Protein AF-A0A822H058-F1 (afdb_monomer_lite)

pLDDT: mean 85.53, std 13.37, range [45.69, 96.81]

Structure (mmCIF, N/CA/C/O backbone):
data_AF-A0A822H058-F1
#
_entry.id   AF-A0A822H058-F1
#
loop_
_atom_site.group_PDB
_atom_site.id
_atom_site.type_symbol
_atom_site.label_atom_id
_atom_site.label_alt_id
_atom_site.label_comp_id
_atom_site.label_asym_id
_atom_site.label_entity_id
_atom_site.label_seq_id
_atom_site.pdbx_PDB_ins_code
_atom_site.Cartn_x
_atom_site.Cartn_y
_atom_site.Cartn_z
_atom_site.occupancy
_atom_site.B_iso_or_equiv
_atom_site.auth_seq_id
_atom_site.auth_comp_id
_atom_site.auth_asym_id
_atom_site.auth_atom_id
_atom_site.pdbx_PDB_model_num
ATOM 1 N N . ASP A 1 1 ? 10.369 -4.887 12.761 1.00 57.12 1 ASP A N 1
ATOM 2 C CA . ASP A 1 1 ? 10.006 -5.961 11.825 1.00 57.12 1 ASP A CA 1
ATOM 3 C C . ASP A 1 1 ? 9.799 -5.326 10.459 1.00 57.12 1 ASP A C 1
ATOM 5 O O . ASP A 1 1 ? 9.081 -4.334 10.388 1.00 57.12 1 ASP A O 1
ATOM 9 N N . SER A 1 2 ? 10.496 -5.789 9.424 1.00 63.47 2 SER A N 1
ATOM 10 C CA . SER A 1 2 ? 10.420 -5.188 8.085 1.00 63.47 2 SER A CA 1
ATOM 11 C C . SER A 1 2 ? 9.823 -6.207 7.132 1.00 63.47 2 SER A C 1
ATOM 13 O O . SER A 1 2 ? 10.434 -7.239 6.864 1.00 63.47 2 SER A O 1
ATOM 15 N N . PHE A 1 3 ? 8.632 -5.903 6.621 1.00 71.69 3 PHE A N 1
ATOM 16 C CA . PHE A 1 3 ? 7.924 -6.722 5.646 1.00 71.69 3 PHE A CA 1
ATOM 17 C C . PHE A 1 3 ? 8.785 -6.964 4.399 1.00 71.69 3 PHE A C 1
ATOM 19 O O . PHE A 1 3 ? 9.240 -6.014 3.759 1.00 71.69 3 PHE A O 1
ATOM 26 N N . ARG A 1 4 ? 9.001 -8.236 4.050 1.00 77.38 4 ARG A N 1
ATOM 27 C CA . ARG A 1 4 ? 9.713 -8.649 2.835 1.00 77.38 4 ARG A CA 1
ATOM 28 C C . ARG A 1 4 ? 8.762 -9.450 1.944 1.00 77.38 4 ARG A C 1
ATOM 30 O O . ARG A 1 4 ? 8.300 -10.501 2.386 1.00 77.38 4 ARG A O 1
ATOM 37 N N . PRO A 1 5 ? 8.463 -8.991 0.717 1.00 82.88 5 PRO A N 1
ATOM 38 C CA . PRO A 1 5 ? 7.655 -9.761 -0.222 1.00 82.88 5 PRO A CA 1
ATOM 39 C C . PRO A 1 5 ? 8.292 -11.126 -0.534 1.00 82.88 5 PRO A C 1
ATOM 41 O O . PRO A 1 5 ? 9.456 -11.179 -0.926 1.00 82.88 5 PRO A O 1
ATOM 44 N N . ASP A 1 6 ? 7.542 -12.226 -0.398 1.00 85.12 6 ASP A N 1
ATOM 45 C CA . ASP A 1 6 ? 7.957 -13.547 -0.900 1.00 85.12 6 ASP A CA 1
ATOM 46 C C . ASP A 1 6 ? 7.349 -13.767 -2.288 1.00 85.12 6 ASP A C 1
ATOM 48 O O . ASP A 1 6 ? 6.143 -13.968 -2.419 1.00 85.12 6 ASP A O 1
ATOM 52 N N . ILE A 1 7 ? 8.186 -13.780 -3.326 1.00 82.00 7 ILE A N 1
ATOM 53 C CA . ILE A 1 7 ? 7.767 -13.979 -4.725 1.00 82.00 7 ILE A CA 1
ATOM 54 C C . ILE A 1 7 ? 7.049 -15.317 -4.975 1.00 82.00 7 ILE A C 1
ATOM 56 O O . ILE A 1 7 ? 6.362 -15.474 -5.985 1.00 82.00 7 ILE A O 1
ATOM 60 N N . ARG A 1 8 ? 7.182 -16.294 -4.070 1.00 88.25 8 ARG A N 1
ATOM 61 C CA . ARG A 1 8 ? 6.480 -17.584 -4.158 1.00 88.25 8 ARG A CA 1
ATOM 62 C C . ARG A 1 8 ? 5.055 -17.503 -3.608 1.00 88.25 8 ARG A C 1
ATOM 64 O O . ARG A 1 8 ? 4.223 -18.339 -3.972 1.00 88.25 8 ARG A O 1
ATOM 71 N N . SER A 1 9 ? 4.757 -16.499 -2.780 1.00 90.75 9 SER A N 1
ATOM 72 C CA . SER A 1 9 ? 3.421 -16.267 -2.233 1.00 90.75 9 SER A CA 1
ATOM 73 C C . SER A 1 9 ? 2.447 -15.828 -3.324 1.00 90.75 9 SER A C 1
ATOM 75 O O . SER A 1 9 ? 2.766 -15.016 -4.192 1.00 90.75 9 SER A O 1
ATOM 77 N N . ASN A 1 10 ? 1.209 -16.316 -3.240 1.00 90.69 10 ASN A N 1
ATOM 78 C CA . ASN A 1 10 ? 0.124 -15.885 -4.123 1.00 90.69 10 ASN A CA 1
ATOM 79 C C . ASN A 1 10 ? -0.235 -14.399 -3.945 1.00 90.69 10 ASN A C 1
ATOM 81 O O . ASN A 1 10 ? -0.875 -13.823 -4.818 1.00 90.69 10 ASN A O 1
ATOM 85 N N . SER A 1 11 ? 0.215 -13.757 -2.865 1.00 93.56 11 SER A N 1
ATOM 86 C CA . SER A 1 11 ? 0.029 -12.322 -2.637 1.00 93.56 11 SER A CA 1
ATOM 87 C C . SER A 1 11 ? 0.779 -11.428 -3.631 1.00 93.56 11 SER A C 1
ATOM 89 O O . SER A 1 11 ? 0.337 -10.308 -3.879 1.00 93.56 11 SER A O 1
ATOM 91 N N . PHE A 1 12 ? 1.884 -11.902 -4.222 1.00 91.31 12 PHE A N 1
ATOM 92 C CA . PHE A 1 12 ? 2.757 -11.085 -5.087 1.00 91.31 12 PHE A CA 1
ATOM 93 C C . PHE A 1 12 ? 2.887 -11.613 -6.519 1.00 91.31 12 PHE A C 1
ATOM 95 O O . PHE A 1 12 ? 3.733 -11.150 -7.281 1.00 91.31 12 PHE A O 1
ATOM 102 N N . LYS A 1 13 ? 2.055 -12.585 -6.902 1.00 88.56 13 LYS A N 1
ATOM 103 C CA . LYS A 1 13 ? 1.961 -13.050 -8.291 1.00 88.56 13 LYS A CA 1
ATOM 104 C C . LYS A 1 13 ? 1.080 -12.108 -9.110 1.00 88.56 13 LYS A C 1
ATOM 106 O O . LYS A 1 13 ? 0.389 -11.247 -8.564 1.00 88.56 13 LYS A O 1
ATOM 111 N N . ARG A 1 14 ? 1.082 -12.292 -10.433 1.00 86.56 14 ARG A N 1
ATOM 112 C CA . ARG A 1 14 ? 0.149 -11.599 -11.330 1.00 86.56 14 ARG A CA 1
ATOM 113 C C . ARG A 1 14 ? -1.297 -11.854 -10.864 1.00 86.56 14 ARG A C 1
ATOM 115 O O . ARG A 1 14 ? -1.651 -13.026 -10.720 1.00 86.56 14 ARG A O 1
ATOM 122 N N . PRO A 1 15 ? -2.119 -10.808 -10.664 1.00 89.31 15 PRO A N 1
ATOM 123 C CA . PRO A 1 15 ? -3.506 -10.988 -10.256 1.00 89.31 15 PRO A CA 1
ATOM 124 C C . PRO A 1 15 ? -4.309 -11.836 -11.241 1.00 89.31 15 PRO A C 1
ATOM 126 O O . PRO A 1 15 ? -4.226 -11.640 -12.453 1.00 89.31 15 PRO A O 1
ATOM 129 N N . GLN A 1 16 ? -5.089 -12.774 -10.700 1.00 90.06 16 GLN A N 1
ATOM 130 C CA . GLN A 1 16 ? -6.053 -13.599 -11.446 1.00 90.06 16 GLN A CA 1
ATOM 131 C C . GLN A 1 16 ? -7.510 -13.160 -11.200 1.00 90.06 16 GLN A C 1
ATOM 133 O O . GLN A 1 16 ? -8.435 -13.696 -11.801 1.00 90.06 16 GLN A O 1
ATOM 138 N N . SER A 1 17 ? -7.702 -12.178 -10.319 1.00 91.12 17 SER A N 1
ATOM 139 C CA . SER A 1 17 ? -8.975 -11.583 -9.905 1.00 91.12 17 SER A CA 1
ATOM 140 C C . SER A 1 17 ? -8.765 -10.098 -9.594 1.00 91.12 17 SER A C 1
ATOM 142 O O . SER A 1 17 ? -7.657 -9.583 -9.745 1.00 91.12 17 SER A O 1
ATOM 144 N N . ASN A 1 18 ? -9.805 -9.410 -9.111 1.00 93.75 18 ASN A N 1
ATOM 145 C CA . ASN A 1 18 ? -9.737 -7.986 -8.755 1.00 93.75 18 ASN A CA 1
ATOM 146 C C . ASN A 1 18 ? -8.620 -7.652 -7.749 1.00 93.75 18 ASN A C 1
ATOM 148 O O . ASN A 1 18 ? -8.074 -6.555 -7.782 1.00 93.75 18 ASN A O 1
ATOM 152 N N . MET A 1 19 ? -8.296 -8.576 -6.839 1.00 94.50 19 MET A N 1
ATOM 153 C CA . MET A 1 19 ? -7.286 -8.387 -5.796 1.00 94.50 19 MET A CA 1
ATOM 154 C C . MET A 1 19 ? -6.520 -9.689 -5.555 1.00 94.50 19 MET A C 1
ATOM 156 O O . MET A 1 19 ? -7.093 -10.774 -5.674 1.00 94.50 19 MET A O 1
ATOM 160 N N . ASN A 1 20 ? -5.242 -9.573 -5.189 1.00 93.81 20 ASN A N 1
ATOM 161 C CA . ASN A 1 20 ? -4.468 -10.684 -4.639 1.00 93.81 20 ASN A CA 1
ATOM 162 C C . ASN A 1 20 ? -4.842 -10.930 -3.171 1.00 93.81 20 ASN A C 1
ATOM 164 O O . ASN A 1 20 ? -5.429 -10.074 -2.508 1.00 93.81 20 ASN A O 1
ATOM 168 N N . ILE A 1 21 ? -4.439 -12.085 -2.639 1.00 93.81 21 ILE A N 1
ATOM 169 C CA . ILE A 1 21 ? -4.557 -12.378 -1.206 1.00 93.81 21 ILE A CA 1
ATOM 170 C C . ILE A 1 21 ? -3.705 -11.377 -0.417 1.00 93.81 21 ILE A C 1
ATOM 172 O O . ILE A 1 21 ? -2.525 -11.189 -0.726 1.00 93.81 21 ILE A O 1
ATOM 176 N N . ALA A 1 22 ? -4.287 -10.763 0.615 1.00 92.31 22 ALA A N 1
ATOM 177 C CA . ALA A 1 22 ? -3.601 -9.786 1.451 1.00 92.31 22 ALA A CA 1
ATOM 178 C C . ALA A 1 22 ? -2.356 -10.384 2.129 1.00 92.31 22 ALA A C 1
ATOM 180 O O . ALA A 1 22 ? -2.360 -11.524 2.592 1.00 92.31 22 ALA A O 1
ATOM 181 N N . SER A 1 23 ? -1.293 -9.588 2.207 1.00 91.62 23 SER A N 1
ATOM 182 C CA . SER A 1 23 ? -0.074 -9.907 2.948 1.00 91.62 23 SER A CA 1
ATOM 183 C C . SER A 1 23 ? 0.291 -8.717 3.827 1.00 91.62 23 SER A C 1
ATOM 185 O O . SER A 1 23 ? 0.137 -7.570 3.409 1.00 91.62 23 SER A O 1
ATOM 187 N N . GLY A 1 24 ? 0.738 -8.978 5.054 1.00 90.75 24 GLY A N 1
ATOM 188 C CA . GLY A 1 24 ? 1.021 -7.935 6.034 1.00 90.75 24 GLY A CA 1
ATOM 189 C C . GLY A 1 24 ? 1.598 -8.499 7.327 1.00 90.75 24 GLY A C 1
ATOM 190 O O . GLY A 1 24 ? 2.169 -9.587 7.337 1.00 90.75 24 GLY A O 1
ATOM 191 N N . ILE A 1 25 ? 1.436 -7.752 8.418 1.00 90.44 25 ILE A N 1
ATOM 192 C CA . ILE A 1 25 ? 1.936 -8.108 9.750 1.00 90.44 25 ILE A CA 1
ATOM 193 C C . ILE A 1 25 ? 0.718 -8.383 10.646 1.00 90.44 25 ILE A C 1
ATOM 195 O O . ILE A 1 25 ? 0.083 -7.429 11.093 1.00 90.44 25 ILE A O 1
ATOM 199 N N . PRO A 1 26 ? 0.360 -9.654 10.931 1.00 90.31 26 PRO A N 1
ATOM 200 C CA . PRO A 1 26 ? -0.856 -9.981 11.688 1.00 90.31 26 PRO A CA 1
ATOM 201 C C . PRO A 1 26 ? -0.918 -9.347 13.084 1.00 90.31 26 PRO A C 1
ATOM 203 O O . PRO A 1 26 ? -1.996 -9.066 13.594 1.00 90.31 26 PRO A O 1
ATOM 206 N N . LYS A 1 27 ? 0.244 -9.106 13.700 1.00 91.06 27 LYS A N 1
ATOM 207 C CA . LYS A 1 27 ? 0.391 -8.425 14.994 1.00 91.06 27 LYS A CA 1
ATOM 208 C C . LYS A 1 27 ? 1.076 -7.069 14.812 1.00 91.06 27 LYS A C 1
ATOM 210 O O . LYS A 1 27 ? 2.107 -6.809 15.419 1.00 91.06 27 LYS A O 1
ATOM 215 N N . PHE A 1 28 ? 0.532 -6.241 13.920 1.00 91.44 28 PHE A N 1
ATOM 216 C CA . PHE A 1 28 ? 1.110 -4.944 13.560 1.00 91.44 28 PHE A CA 1
ATOM 217 C C . PHE A 1 28 ? 1.255 -3.996 14.759 1.00 91.44 28 PHE A C 1
ATOM 219 O O . PHE A 1 28 ? 2.291 -3.350 14.899 1.00 91.44 28 PHE A O 1
ATOM 226 N N . PHE A 1 29 ? 0.238 -3.924 15.624 1.00 92.75 29 PHE A N 1
ATOM 227 C CA . PHE A 1 29 ? 0.230 -3.014 16.766 1.00 92.75 29 PHE A CA 1
ATOM 228 C C . PHE A 1 29 ? -0.563 -3.592 17.955 1.00 92.75 29 PHE A C 1
ATOM 230 O O . PHE A 1 29 ? -1.588 -4.242 17.728 1.00 92.75 29 PHE A O 1
ATOM 237 N N . PRO A 1 30 ? -0.126 -3.393 19.215 1.00 94.81 30 PRO A N 1
ATOM 238 C CA . PRO A 1 30 ? -0.851 -3.888 20.384 1.00 94.81 30 PRO A CA 1
ATOM 239 C C . PRO A 1 30 ? -2.211 -3.202 20.560 1.00 94.81 30 PRO A C 1
ATOM 241 O O . PRO A 1 30 ? -2.291 -1.981 20.675 1.00 94.81 30 PRO A O 1
ATOM 244 N N . LEU A 1 31 ? -3.278 -3.996 20.675 1.00 94.56 31 LEU A N 1
ATOM 245 C CA . LEU A 1 31 ? -4.635 -3.470 20.853 1.00 94.56 31 LEU A CA 1
ATOM 246 C C . LEU A 1 31 ? -4.783 -2.638 22.139 1.00 94.56 31 LEU A C 1
ATOM 248 O O . LEU A 1 31 ? -5.429 -1.596 22.120 1.00 94.56 31 LEU A O 1
ATOM 252 N N . ALA A 1 32 ? -4.118 -3.044 23.226 1.00 96.00 32 ALA A N 1
ATOM 253 C CA . ALA A 1 32 ? -4.160 -2.333 24.505 1.00 96.00 32 ALA A CA 1
ATOM 254 C C . ALA A 1 32 ? -3.682 -0.870 24.402 1.00 96.00 32 ALA A C 1
ATOM 256 O O . ALA A 1 32 ? -4.195 -0.013 25.111 1.00 96.00 32 ALA A O 1
ATOM 257 N N . MET A 1 33 ? -2.746 -0.564 23.494 1.00 95.31 33 MET A N 1
ATOM 258 C CA . MET A 1 33 ? -2.273 0.809 23.275 1.00 95.31 33 MET A CA 1
ATOM 259 C C . MET A 1 33 ? -3.288 1.669 22.510 1.00 95.31 33 MET A C 1
ATOM 261 O O . MET A 1 33 ? -3.350 2.873 22.730 1.00 95.31 33 MET A O 1
ATOM 265 N N . ILE A 1 34 ? -4.085 1.062 21.623 1.00 94.75 34 ILE A N 1
ATOM 266 C CA . ILE A 1 34 ? -5.175 1.740 20.898 1.00 94.75 34 ILE A CA 1
ATOM 267 C C . ILE A 1 34 ? -6.367 1.990 21.827 1.00 94.75 34 ILE A C 1
ATOM 269 O O . ILE A 1 34 ? -7.037 3.009 21.713 1.00 94.75 34 ILE A O 1
ATOM 273 N N . GLN A 1 35 ? -6.639 1.059 22.741 1.00 93.75 35 GLN A N 1
ATOM 274 C CA . GLN A 1 35 ? -7.756 1.145 23.686 1.00 93.75 35 GLN A CA 1
ATOM 275 C C . GLN A 1 35 ? -7.476 2.071 24.875 1.00 93.75 35 GLN A C 1
ATOM 277 O O . GLN A 1 35 ? -8.404 2.439 25.590 1.00 93.75 35 GLN A O 1
ATOM 282 N N . GLN A 1 36 ? -6.213 2.437 25.104 1.00 95.69 36 GLN A N 1
ATOM 283 C CA . GLN A 1 36 ? -5.844 3.361 26.166 1.00 95.69 36 GLN A CA 1
ATOM 284 C C . GLN A 1 36 ? -6.464 4.741 25.909 1.00 95.69 36 GLN A C 1
ATOM 286 O O . GLN A 1 36 ? -6.293 5.329 24.838 1.00 95.69 36 GLN A O 1
ATOM 291 N N . GLU A 1 37 ? -7.154 5.277 26.913 1.00 94.00 37 GLU A N 1
ATOM 292 C CA . GLU A 1 37 ? -7.723 6.621 26.860 1.00 94.00 37 GLU A CA 1
ATOM 293 C C . GLU A 1 37 ? -6.614 7.675 26.697 1.00 94.00 37 GLU A C 1
ATOM 295 O O . GLU A 1 37 ? -5.555 7.591 27.324 1.00 94.00 37 GLU A O 1
ATOM 300 N N . GLY A 1 38 ? -6.831 8.649 25.809 1.00 93.56 38 GLY A N 1
ATOM 301 C CA . GLY A 1 38 ? -5.847 9.694 25.513 1.00 93.56 38 GLY A CA 1
ATOM 302 C C . GLY A 1 38 ? -4.617 9.228 24.721 1.00 93.56 38 GLY A C 1
ATOM 303 O O . GLY A 1 38 ? -3.621 9.953 24.678 1.00 93.56 38 GLY A O 1
ATOM 304 N N . ASN A 1 39 ? -4.645 8.041 24.098 1.00 95.88 39 ASN A N 1
ATOM 305 C CA . ASN A 1 39 ? -3.551 7.605 23.230 1.00 95.88 39 ASN A CA 1
ATOM 306 C C . ASN A 1 39 ? -3.379 8.549 22.016 1.00 95.88 39 ASN A C 1
ATOM 308 O O . ASN A 1 39 ? -4.351 9.121 21.527 1.00 95.88 39 ASN A O 1
ATOM 312 N N . PRO A 1 40 ? -2.156 8.703 21.481 1.00 95.75 40 PRO A N 1
ATOM 313 C CA . PRO A 1 40 ? -1.894 9.636 20.384 1.00 95.75 40 PRO A CA 1
ATOM 314 C C . PRO A 1 40 ? -2.271 9.092 18.994 1.00 95.75 40 PRO A C 1
ATOM 316 O O . PRO A 1 40 ? -2.087 9.799 18.004 1.00 95.75 40 PRO A O 1
ATOM 319 N N . TYR A 1 41 ? -2.724 7.838 18.886 1.00 96.25 41 TYR A N 1
ATOM 320 C CA . TYR A 1 41 ? -2.944 7.151 17.607 1.00 96.25 41 TYR A CA 1
ATOM 321 C C . TYR A 1 41 ? -4.392 7.231 17.118 1.00 96.25 41 TYR A C 1
ATOM 323 O O . TYR A 1 41 ? -4.619 7.174 15.907 1.00 96.25 41 TYR A O 1
ATOM 331 N N . VAL A 1 42 ? -5.350 7.361 18.040 1.00 96.19 42 VAL A N 1
ATOM 332 C CA . VAL A 1 42 ? -6.775 7.541 17.751 1.00 96.19 42 VAL A CA 1
ATOM 333 C C . VAL A 1 42 ? -7.231 8.878 18.313 1.00 96.19 42 VAL A C 1
ATOM 335 O O . VAL A 1 42 ? -7.114 9.136 19.509 1.00 96.19 42 VAL A O 1
ATOM 338 N N . ARG A 1 43 ? -7.780 9.724 17.447 1.00 95.44 43 ARG A N 1
ATOM 339 C CA . ARG A 1 43 ? -8.357 11.016 17.816 1.00 9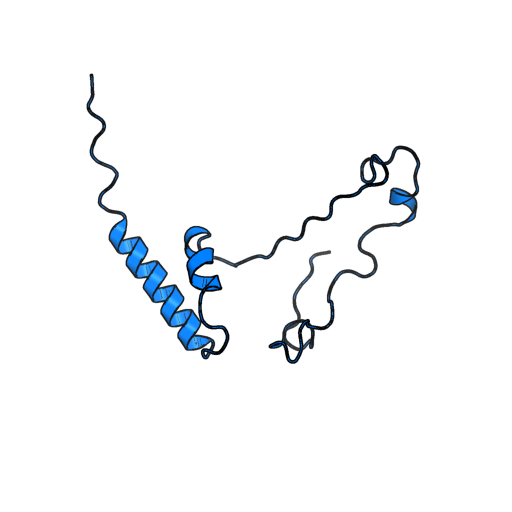5.44 43 ARG A CA 1
ATOM 340 C C . ARG A 1 43 ? -9.674 11.181 17.080 1.00 95.44 43 ARG A C 1
ATOM 342 O O . ARG A 1 43 ? -9.731 10.873 15.895 1.00 95.44 43 ARG A O 1
ATOM 349 N N . ASP A 1 44 ? -10.705 11.654 17.777 1.00 94.75 44 ASP A N 1
ATOM 350 C CA . ASP A 1 44 ? -12.037 11.875 17.197 1.00 94.75 44 ASP A CA 1
ATOM 351 C C . ASP A 1 44 ? -12.553 10.619 16.454 1.00 94.75 44 ASP A C 1
ATOM 353 O O . ASP A 1 44 ? -12.978 10.679 15.303 1.00 94.75 44 ASP A O 1
ATOM 357 N N . ASP A 1 45 ? -12.416 9.453 17.103 1.00 93.06 45 ASP A N 1
ATOM 358 C CA . ASP A 1 45 ? -12.764 8.123 16.564 1.00 93.06 45 ASP A CA 1
ATOM 359 C C . ASP A 1 45 ? -12.092 7.780 15.214 1.00 93.06 45 ASP A C 1
ATOM 361 O O . ASP A 1 45 ? -12.600 7.008 14.405 1.00 93.06 45 ASP A O 1
ATOM 365 N N . THR A 1 46 ? -10.925 8.374 14.940 1.00 95.38 46 THR A N 1
ATOM 366 C CA . THR A 1 46 ? -10.222 8.246 13.657 1.00 95.38 46 THR A CA 1
ATOM 367 C C . THR A 1 46 ? -8.738 7.938 13.855 1.00 95.38 46 THR A C 1
ATOM 369 O O . THR A 1 46 ? -8.074 8.495 14.730 1.00 95.38 46 THR A O 1
ATOM 372 N N . MET A 1 47 ? -8.192 7.075 12.993 1.00 96.06 47 MET A N 1
ATOM 373 C CA . MET A 1 47 ? -6.757 6.791 12.904 1.00 96.06 47 MET A CA 1
ATOM 374 C C . MET A 1 47 ? -6.255 6.895 11.462 1.00 96.06 47 MET A C 1
ATOM 376 O O . MET A 1 47 ? -7.008 6.699 10.508 1.00 96.06 47 MET A O 1
ATOM 380 N N . PHE A 1 48 ? -4.955 7.137 11.300 1.00 96.81 48 PHE A N 1
ATOM 381 C CA . PHE A 1 48 ? -4.305 7.225 9.994 1.00 96.81 48 PHE A CA 1
ATOM 382 C C . PHE A 1 48 ? -3.327 6.068 9.802 1.00 96.81 48 PHE A C 1
ATOM 384 O O . PHE A 1 48 ? -2.441 5.843 10.625 1.00 96.81 48 PHE A O 1
ATOM 391 N N . ILE A 1 49 ? -3.452 5.363 8.679 1.00 95.19 49 ILE A N 1
ATOM 392 C CA . ILE A 1 49 ? -2.518 4.310 8.272 1.00 95.19 49 ILE A CA 1
ATOM 393 C C . ILE A 1 49 ? -1.817 4.768 6.996 1.00 95.19 49 ILE A C 1
ATOM 395 O O . ILE A 1 49 ? -2.462 5.101 6.004 1.00 95.19 49 ILE A O 1
ATOM 399 N N . LYS A 1 50 ? -0.482 4.776 7.014 1.00 94.19 50 LYS A N 1
ATOM 400 C CA . LYS A 1 50 ? 0.345 5.122 5.854 1.00 94.19 50 LYS A CA 1
ATOM 401 C C . LYS A 1 50 ? 1.084 3.889 5.353 1.00 94.19 50 LYS A C 1
ATOM 403 O O . LYS A 1 50 ? 1.878 3.302 6.082 1.00 94.19 50 LYS A O 1
ATOM 408 N N . VAL A 1 51 ? 0.873 3.547 4.085 1.00 90.94 51 VAL A N 1
ATOM 409 C CA . VAL A 1 51 ? 1.616 2.493 3.383 1.00 90.94 51 VAL A CA 1
ATOM 410 C C . VAL A 1 51 ? 2.620 3.142 2.436 1.00 90.94 51 VAL A C 1
ATOM 412 O O . VAL A 1 51 ? 2.302 4.112 1.752 1.00 90.94 51 VAL A O 1
ATOM 415 N N . MET A 1 52 ? 3.846 2.620 2.403 1.00 87.00 52 MET A N 1
ATOM 416 C CA . MET A 1 52 ? 4.900 3.086 1.502 1.00 87.00 52 MET A CA 1
ATOM 417 C C . MET A 1 52 ? 5.394 1.916 0.657 1.00 87.00 52 MET A C 1
ATOM 419 O O . MET A 1 52 ? 5.815 0.897 1.199 1.00 87.00 52 MET A O 1
ATOM 423 N N . VAL A 1 53 ? 5.352 2.073 -0.666 1.00 85.69 53 VAL A N 1
ATOM 424 C CA . VAL A 1 53 ? 5.906 1.104 -1.617 1.00 85.69 53 VAL A CA 1
ATOM 425 C C . VAL A 1 53 ? 7.268 1.612 -2.072 1.00 85.69 53 VAL A C 1
ATOM 427 O O . VAL A 1 53 ? 7.387 2.733 -2.567 1.00 85.69 53 VAL A O 1
ATOM 430 N N . GLY A 1 54 ? 8.304 0.802 -1.865 1.00 84.06 54 GLY A N 1
ATOM 431 C CA . GLY A 1 54 ? 9.639 1.086 -2.376 1.00 84.06 54 GLY A CA 1
ATOM 432 C C . GLY A 1 54 ? 9.719 0.759 -3.863 1.00 84.06 54 GLY A C 1
ATOM 433 O O . GLY A 1 54 ? 9.370 -0.345 -4.266 1.00 84.06 54 GLY A O 1
ATOM 434 N N . PHE A 1 55 ? 10.220 1.697 -4.663 1.00 81.06 55 PHE A N 1
ATOM 435 C CA . PHE A 1 55 ? 10.456 1.507 -6.100 1.00 81.06 55 PHE A CA 1
ATOM 436 C C . PHE A 1 55 ? 11.937 1.225 -6.419 1.00 81.06 55 PHE A C 1
ATOM 438 O O . PHE A 1 55 ? 12.387 1.439 -7.541 1.00 81.06 55 PHE A O 1
ATOM 445 N N . GLY A 1 56 ? 12.700 0.751 -5.425 1.00 80.75 56 GLY A N 1
ATOM 446 C CA . GLY A 1 56 ? 14.148 0.552 -5.534 1.00 80.75 56 GLY A CA 1
ATOM 447 C C . GLY A 1 56 ? 14.871 1.848 -5.907 1.00 80.75 56 GLY A C 1
ATOM 448 O O . GLY A 1 56 ? 14.510 2.919 -5.416 1.00 80.75 56 GLY A O 1
ATOM 449 N N . ASP A 1 57 ? 15.838 1.739 -6.817 1.00 79.50 57 ASP A N 1
ATOM 450 C CA . ASP A 1 57 ? 16.631 2.864 -7.331 1.00 79.50 57 ASP A CA 1
ATOM 451 C C . ASP A 1 57 ? 15.951 3.610 -8.495 1.00 79.50 57 ASP A C 1
ATOM 453 O O . ASP A 1 57 ? 16.565 4.463 -9.136 1.00 79.50 57 ASP A O 1
ATOM 457 N N . MET A 1 58 ? 14.679 3.313 -8.794 1.00 82.31 58 MET A N 1
ATOM 458 C CA . MET A 1 58 ? 13.958 4.004 -9.860 1.00 82.31 58 MET A CA 1
ATOM 459 C C . MET A 1 58 ? 13.734 5.481 -9.486 1.00 82.31 58 MET A C 1
ATOM 461 O O . MET A 1 58 ? 13.092 5.770 -8.468 1.00 82.31 58 MET A O 1
ATOM 465 N N . PRO A 1 59 ? 14.182 6.444 -10.316 1.00 85.12 59 PRO A N 1
ATOM 466 C CA . PRO A 1 59 ? 13.916 7.857 -10.088 1.00 85.12 59 PRO A CA 1
ATOM 467 C C . PRO A 1 59 ? 12.413 8.135 -9.984 1.00 85.12 59 PRO A C 1
ATOM 469 O O . PRO A 1 59 ? 11.635 7.742 -10.853 1.00 85.12 59 PRO A O 1
ATOM 472 N N . LYS A 1 60 ? 11.991 8.887 -8.958 1.00 86.25 60 LYS A N 1
ATOM 473 C CA . LYS A 1 60 ? 10.568 9.228 -8.741 1.00 86.25 60 LYS A CA 1
ATOM 474 C C . LYS A 1 60 ? 9.916 9.899 -9.953 1.00 86.25 60 LYS A C 1
ATOM 476 O O . LYS A 1 60 ? 8.725 9.735 -10.189 1.00 86.25 60 LYS A O 1
ATOM 481 N N . THR A 1 61 ? 10.707 10.631 -10.732 1.00 88.75 61 THR A N 1
ATOM 482 C CA . THR A 1 61 ? 10.283 11.309 -11.963 1.00 88.75 61 THR A CA 1
ATOM 483 C C . THR A 1 61 ? 9.852 10.344 -13.070 1.00 88.75 61 THR A C 1
ATOM 485 O O . THR A 1 61 ? 9.127 10.755 -13.977 1.00 88.75 61 THR A O 1
ATOM 488 N N . LEU A 1 62 ? 10.268 9.076 -13.000 1.00 89.94 62 LEU A N 1
ATOM 489 C CA . LEU A 1 62 ? 9.903 8.025 -13.947 1.00 89.94 62 LEU A CA 1
ATOM 490 C C . LEU A 1 62 ? 8.697 7.202 -13.520 1.00 89.94 62 LEU A C 1
ATOM 492 O O . LEU A 1 62 ? 8.115 6.530 -14.367 1.00 89.94 62 LEU A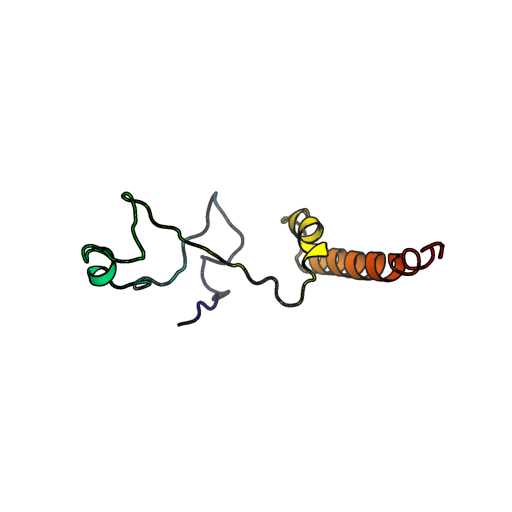 O 1
ATOM 496 N N . LEU A 1 63 ? 8.273 7.283 -12.257 1.00 8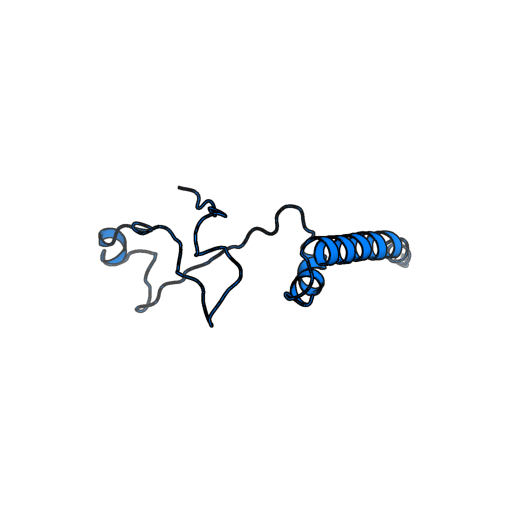9.12 63 LEU A N 1
ATOM 497 C CA . LEU A 1 63 ? 7.124 6.521 -11.766 1.00 89.12 63 LEU A CA 1
ATOM 498 C C . LEU A 1 63 ? 5.859 6.727 -12.610 1.00 89.12 63 LEU A C 1
ATOM 500 O O . LEU A 1 63 ? 5.236 5.724 -12.945 1.00 89.12 63 LEU A O 1
ATOM 504 N N . PRO A 1 64 ? 5.492 7.953 -13.043 1.00 91.75 64 PRO A N 1
ATOM 505 C CA . PRO A 1 64 ? 4.314 8.130 -13.892 1.00 91.75 64 PRO A CA 1
ATOM 506 C C . PRO A 1 64 ? 4.403 7.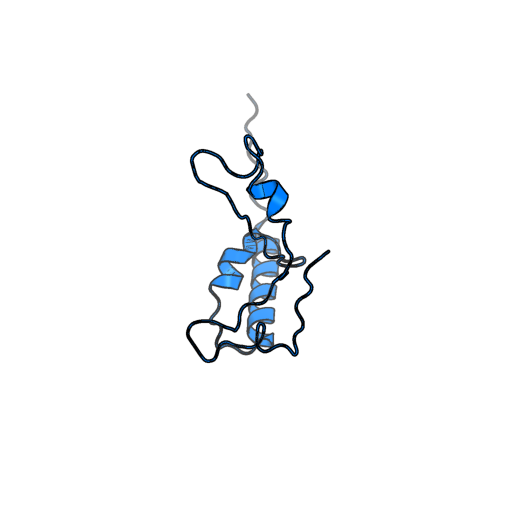377 -15.225 1.00 91.75 64 PRO A C 1
ATOM 508 O O . PRO A 1 64 ? 3.390 6.899 -15.721 1.00 91.75 64 PRO A O 1
ATOM 511 N N . TYR A 1 65 ? 5.608 7.259 -15.794 1.00 92.44 65 TYR A N 1
ATOM 512 C CA . TYR A 1 65 ? 5.837 6.502 -17.024 1.00 92.44 65 TYR A CA 1
ATOM 513 C C . TYR A 1 65 ? 5.820 4.995 -16.757 1.00 92.44 65 TYR A C 1
ATOM 515 O O . TYR A 1 65 ? 5.108 4.257 -17.425 1.00 92.44 65 TYR A O 1
ATOM 523 N N . ALA A 1 66 ? 6.553 4.531 -15.743 1.00 89.88 66 ALA A N 1
ATOM 524 C CA . ALA A 1 66 ? 6.610 3.112 -15.403 1.00 89.88 66 ALA A CA 1
ATOM 525 C C . ALA A 1 66 ? 5.223 2.543 -15.052 1.00 89.88 66 ALA A C 1
ATOM 527 O O . ALA A 1 66 ? 4.899 1.426 -15.445 1.00 89.88 66 ALA A O 1
ATOM 528 N N . LEU A 1 67 ? 4.389 3.323 -14.356 1.00 89.00 67 LEU A N 1
ATOM 529 C CA . LEU A 1 67 ? 3.032 2.932 -13.968 1.00 89.00 67 LEU A CA 1
ATOM 530 C C . LEU A 1 67 ? 2.006 3.025 -15.110 1.00 89.00 67 LEU A C 1
ATOM 532 O O . LEU A 1 67 ? 0.923 2.460 -14.975 1.00 89.00 67 LEU A O 1
ATOM 536 N N . SER A 1 68 ? 2.314 3.717 -16.213 1.00 92.44 68 SER A N 1
ATOM 537 C CA . SER A 1 68 ? 1.429 3.800 -17.385 1.00 92.44 68 SER A CA 1
ATOM 538 C C . SER A 1 68 ? 1.703 2.720 -18.434 1.00 92.44 68 SER A C 1
ATOM 540 O O . SER A 1 68 ? 0.930 2.577 -19.385 1.00 92.44 68 SER A O 1
ATOM 542 N N . LEU A 1 69 ? 2.774 1.935 -18.268 1.00 92.31 69 LEU A N 1
ATOM 543 C CA . LEU A 1 69 ? 3.069 0.809 -19.146 1.00 92.31 69 LEU A CA 1
ATOM 544 C C . LEU A 1 69 ? 1.970 -0.252 -19.071 1.00 92.31 69 LEU A C 1
ATOM 546 O O . LEU A 1 69 ? 1.414 -0.537 -18.012 1.00 92.31 69 LEU A O 1
ATOM 550 N N . ASN A 1 70 ? 1.690 -0.885 -20.211 1.00 90.31 70 ASN A N 1
ATOM 551 C CA . ASN A 1 70 ? 0.739 -1.985 -20.262 1.00 90.31 70 ASN A CA 1
ATOM 552 C C . ASN A 1 70 ? 1.264 -3.163 -19.410 1.00 90.31 70 ASN A C 1
ATOM 554 O O . ASN A 1 70 ? 2.274 -3.772 -19.783 1.00 90.31 70 ASN A O 1
ATOM 558 N N . PRO A 1 71 ? 0.565 -3.552 -18.325 1.00 84.88 71 PRO A N 1
ATOM 559 C CA . PRO A 1 71 ? 1.014 -4.627 -17.439 1.00 84.88 71 PRO A CA 1
ATOM 560 C C . PRO A 1 71 ? 0.997 -6.006 -18.118 1.00 84.88 71 PRO A C 1
ATOM 562 O O . PRO A 1 71 ? 1.562 -6.965 -17.592 1.00 84.88 71 PRO A O 1
ATOM 565 N N . GLY A 1 72 ? 0.345 -6.129 -19.279 1.00 86.88 72 GLY A N 1
ATOM 566 C CA . GLY A 1 72 ? 0.342 -7.330 -20.107 1.00 86.88 72 GLY A CA 1
ATOM 567 C C . GLY A 1 72 ? 1.636 -7.570 -20.887 1.00 86.88 72 GLY A C 1
ATOM 568 O O . GLY A 1 72 ? 1.832 -8.689 -21.359 1.00 86.88 72 GLY A O 1
ATOM 569 N N . LEU A 1 73 ? 2.519 -6.572 -21.012 1.00 91.19 73 LEU A N 1
ATOM 570 C CA . LEU A 1 73 ? 3.807 -6.737 -21.686 1.00 91.19 73 LEU A CA 1
ATOM 571 C C . LEU A 1 73 ? 4.733 -7.667 -20.887 1.00 91.19 73 LEU A C 1
ATOM 573 O O . LEU A 1 73 ? 4.732 -7.608 -19.654 1.00 91.19 73 LEU A O 1
ATOM 577 N N . PRO A 1 74 ? 5.576 -8.483 -21.550 1.00 92.94 74 PRO A N 1
ATOM 578 C CA . PRO A 1 74 ? 6.623 -9.228 -20.861 1.00 92.94 74 PRO A CA 1
ATOM 579 C C . PRO A 1 74 ? 7.500 -8.299 -20.010 1.00 92.94 74 PRO A C 1
ATOM 581 O O . PRO A 1 74 ? 7.851 -7.203 -20.444 1.00 92.94 74 PRO A O 1
ATOM 584 N N . THR A 1 75 ? 7.894 -8.743 -18.813 1.00 86.81 75 THR A N 1
ATOM 585 C CA . THR A 1 75 ? 8.647 -7.918 -17.850 1.00 86.81 75 THR A CA 1
ATOM 586 C C . THR A 1 75 ? 9.917 -7.309 -18.446 1.00 86.81 75 THR A C 1
ATOM 588 O O . THR A 1 75 ? 10.202 -6.144 -18.194 1.00 86.81 75 THR A O 1
ATOM 591 N N . HIS A 1 76 ? 10.646 -8.057 -19.282 1.00 91.00 76 HIS A N 1
ATOM 592 C CA . HIS A 1 76 ? 11.859 -7.549 -19.929 1.00 91.00 76 HIS A CA 1
ATOM 593 C C . HIS A 1 76 ? 11.567 -6.384 -20.888 1.00 91.00 76 HIS A C 1
ATOM 595 O O . HIS A 1 76 ? 12.341 -5.438 -20.936 1.00 91.00 76 HIS A O 1
ATOM 601 N N . ILE A 1 77 ? 10.424 -6.395 -21.587 1.00 94.81 77 ILE A N 1
ATOM 602 C CA . ILE A 1 77 ? 10.013 -5.290 -22.466 1.00 94.81 77 ILE A CA 1
ATOM 603 C C . ILE A 1 77 ? 9.708 -4.046 -21.637 1.00 94.81 77 ILE A C 1
ATOM 605 O O . ILE A 1 77 ? 10.181 -2.963 -21.967 1.00 94.81 77 ILE A O 1
ATOM 609 N N . GLN A 1 78 ? 8.976 -4.198 -20.528 1.00 91.00 78 GLN A N 1
ATOM 610 C CA . GLN A 1 78 ? 8.705 -3.078 -19.621 1.00 91.00 78 GLN A CA 1
ATOM 611 C C . GLN A 1 78 ? 10.012 -2.474 -19.082 1.00 91.00 78 GLN A C 1
ATOM 613 O O . GLN A 1 78 ? 10.167 -1.257 -19.067 1.00 91.00 78 GLN A O 1
ATOM 618 N N . GLN A 1 79 ? 10.980 -3.316 -18.703 1.00 89.81 79 GLN A N 1
ATOM 619 C CA . GLN A 1 79 ? 12.302 -2.874 -18.245 1.00 89.81 79 GLN A CA 1
ATOM 620 C C . GLN A 1 79 ? 13.072 -2.122 -19.336 1.00 89.81 79 GLN A C 1
ATOM 622 O O . GLN A 1 79 ? 13.607 -1.051 -19.061 1.00 89.81 79 GLN A O 1
ATOM 627 N N . THR A 1 80 ? 13.083 -2.629 -20.573 1.00 94.62 80 THR A N 1
ATOM 628 C CA . THR A 1 80 ? 13.708 -1.938 -21.711 1.00 94.62 80 THR A CA 1
ATOM 629 C C . THR A 1 80 ? 13.072 -0.571 -21.958 1.00 94.62 80 THR A C 1
ATOM 631 O O . THR A 1 80 ? 13.792 0.408 -22.126 1.00 94.62 80 THR A O 1
ATOM 634 N N . MET A 1 81 ? 11.740 -0.476 -21.925 1.00 94.31 81 MET A N 1
ATOM 635 C CA . MET A 1 81 ? 11.026 0.794 -22.105 1.00 94.31 81 MET A CA 1
ATOM 636 C C . MET A 1 81 ? 11.364 1.803 -21.002 1.00 94.31 81 MET A C 1
ATOM 638 O O . MET A 1 81 ? 11.633 2.969 -21.287 1.00 94.31 81 MET A O 1
ATOM 642 N N . ILE A 1 82 ? 11.396 1.359 -19.740 1.00 91.88 82 ILE A N 1
ATOM 643 C CA . ILE A 1 82 ? 11.793 2.208 -18.608 1.00 91.88 82 ILE A CA 1
ATOM 644 C C . ILE A 1 82 ? 13.231 2.696 -18.792 1.00 91.88 82 ILE A C 1
ATOM 646 O O . ILE A 1 82 ? 13.485 3.885 -18.627 1.00 91.88 82 ILE A O 1
ATOM 650 N N . GLN A 1 83 ? 14.155 1.811 -19.170 1.00 91.38 83 GLN A N 1
ATOM 651 C CA . GLN A 1 83 ? 15.560 2.160 -19.377 1.00 91.38 83 GLN A CA 1
ATOM 652 C C . GLN A 1 83 ? 15.736 3.196 -20.499 1.00 91.38 83 GLN A C 1
ATOM 654 O O . GLN A 1 83 ? 16.434 4.192 -20.319 1.00 91.38 83 GLN A O 1
ATOM 659 N N . GLN A 1 84 ? 15.039 3.024 -21.622 1.00 93.25 84 GLN A N 1
ATOM 660 C CA . GLN A 1 84 ? 15.048 4.000 -22.715 1.00 93.25 84 GLN A CA 1
ATOM 661 C C . GLN A 1 84 ? 14.509 5.364 -22.270 1.00 93.25 84 GLN A C 1
ATOM 663 O O . GLN A 1 84 ? 15.043 6.402 -22.657 1.00 93.25 84 GLN A O 1
ATOM 668 N N . GLU A 1 85 ? 13.476 5.384 -21.427 1.00 93.12 85 GLU A N 1
ATOM 669 C CA . GLU A 1 85 ? 12.933 6.625 -20.878 1.00 93.12 85 GLU A CA 1
ATOM 670 C C . GLU A 1 85 ? 13.909 7.307 -19.902 1.00 93.12 85 GLU A C 1
ATOM 672 O O . GLU A 1 85 ? 14.014 8.539 -19.911 1.00 93.12 85 GLU A O 1
ATOM 677 N N . VAL A 1 86 ? 14.659 6.536 -19.097 1.00 91.19 86 VAL A N 1
ATOM 678 C CA . VAL A 1 86 ? 15.766 7.061 -18.271 1.00 91.19 86 VAL A CA 1
ATOM 679 C C . VAL A 1 86 ? 16.766 7.795 -19.166 1.00 91.19 86 VAL A C 1
ATOM 681 O O . VAL A 1 86 ? 17.075 8.965 -18.927 1.00 91.19 86 VAL A O 1
ATOM 684 N N . G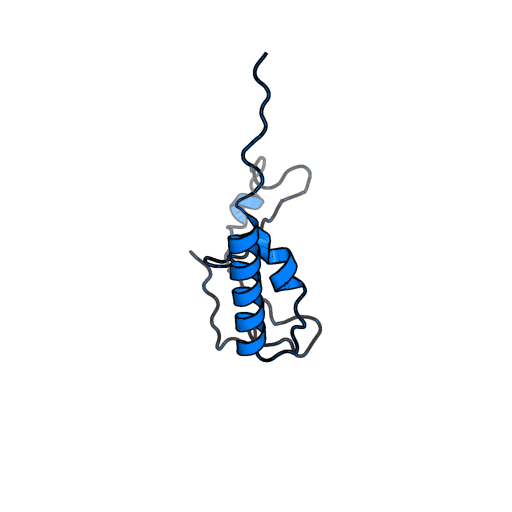LU A 1 87 ? 17.241 7.122 -20.213 1.00 91.12 87 GLU A N 1
ATOM 685 C CA . GLU A 1 87 ? 18.264 7.633 -21.130 1.00 91.12 87 GLU A CA 1
ATOM 686 C C . GLU A 1 87 ? 17.781 8.868 -21.891 1.00 91.12 87 GLU A C 1
ATOM 688 O O . GLU A 1 87 ? 18.474 9.889 -21.935 1.00 91.12 87 GLU A O 1
ATOM 693 N N . ARG A 1 88 ? 16.552 8.821 -22.415 1.00 90.69 88 ARG A N 1
ATOM 694 C CA . ARG A 1 88 ? 15.921 9.942 -23.117 1.00 90.69 88 ARG A CA 1
ATOM 695 C C . ARG A 1 88 ? 15.863 11.192 -22.240 1.00 90.69 88 ARG A C 1
ATOM 697 O O . ARG A 1 88 ? 16.126 12.292 -22.721 1.00 90.69 88 ARG A O 1
ATOM 704 N N . ARG A 1 89 ? 15.521 11.050 -20.954 1.00 88.25 89 ARG A N 1
ATOM 705 C CA . ARG A 1 89 ? 15.460 12.190 -20.023 1.00 88.25 89 ARG A CA 1
ATOM 706 C C . ARG A 1 89 ? 16.837 12.687 -19.606 1.00 88.25 89 ARG A C 1
ATOM 708 O O . ARG A 1 89 ? 17.004 13.898 -19.484 1.00 88.25 89 ARG A O 1
ATOM 715 N N . ALA A 1 90 ? 17.809 11.795 -19.427 1.00 86.25 90 ALA A N 1
ATOM 716 C CA . ALA A 1 90 ? 19.187 12.182 -19.129 1.00 86.25 90 ALA A CA 1
ATOM 717 C C . ALA A 1 90 ? 19.789 13.048 -20.254 1.00 86.25 90 ALA A C 1
ATOM 719 O O . ALA A 1 90 ? 20.468 14.033 -19.979 1.00 86.25 90 ALA A O 1
ATOM 720 N N . GLN A 1 91 ? 19.463 12.747 -21.515 1.00 82.06 91 GLN A N 1
ATOM 721 C CA . GLN A 1 91 ? 19.916 13.517 -22.682 1.00 82.06 91 GLN A CA 1
ATOM 722 C C . GLN A 1 91 ? 19.214 14.880 -22.843 1.00 82.06 91 GLN A C 1
ATOM 724 O O . GLN A 1 91 ? 19.753 15.768 -23.497 1.00 82.06 91 GLN A O 1
ATOM 729 N N . GLN A 1 92 ? 18.033 15.078 -22.248 1.00 71.25 92 GLN A N 1
ATOM 730 C CA . GLN A 1 92 ? 17.253 16.324 -22.358 1.00 71.25 92 GLN A CA 1
ATOM 731 C C . GLN A 1 92 ? 17.579 17.373 -21.280 1.00 71.25 92 GLN A C 1
ATOM 733 O O . GLN A 1 92 ? 17.136 18.515 -21.385 1.00 71.25 92 GLN A O 1
ATOM 738 N N . GLN A 1 93 ? 18.368 17.027 -20.258 1.00 61.56 93 GLN A N 1
ATOM 739 C CA . GLN A 1 93 ? 18.758 17.944 -19.179 1.00 61.56 93 GLN A CA 1
ATOM 740 C C . GLN A 1 93 ? 19.872 18.996 -19.454 1.00 61.56 93 GLN A C 1
ATOM 742 O O . GLN A 1 93 ? 20.092 19.801 -18.549 1.00 61.56 93 GLN A O 1
ATOM 747 N N . PRO A 1 94 ? 20.540 19.137 -20.625 1.00 53.75 94 PRO A N 1
ATOM 748 C CA . PRO A 1 94 ? 21.576 20.172 -20.776 1.00 53.75 94 PRO A CA 1
ATOM 749 C C . PRO A 1 94 ? 21.106 21.638 -20.927 1.00 53.75 94 PRO A C 1
ATOM 751 O O . PRO A 1 94 ? 21.966 22.510 -20.985 1.00 53.75 94 PRO A O 1
ATOM 754 N N . GLN A 1 95 ? 19.806 21.965 -21.038 1.00 50.84 95 GLN A N 1
ATOM 755 C CA . GLN A 1 95 ? 19.381 23.288 -21.563 1.00 50.84 95 GLN A CA 1
ATOM 756 C C . GLN A 1 95 ? 18.633 24.254 -20.619 1.00 50.84 95 GLN A C 1
ATOM 758 O O . GLN A 1 95 ? 18.219 25.311 -21.080 1.00 50.84 95 GLN A O 1
ATOM 763 N N . GLN A 1 96 ? 18.479 23.992 -19.314 1.00 50.06 96 GLN A N 1
ATOM 764 C CA . GLN A 1 96 ? 17.729 24.913 -18.421 1.00 50.06 96 GLN A CA 1
ATOM 765 C C . GLN A 1 96 ? 18.557 25.672 -17.362 1.00 50.06 96 GLN A C 1
ATOM 767 O O . GLN A 1 96 ? 17.973 26.263 -16.461 1.00 50.06 96 GLN A O 1
ATOM 772 N N . GLN A 1 97 ? 19.894 25.723 -17.454 1.00 49.81 97 GLN A N 1
ATOM 773 C CA . GLN A 1 97 ? 20.732 26.459 -16.478 1.00 49.81 97 GLN A CA 1
ATOM 774 C C . GLN A 1 97 ? 21.416 27.738 -16.984 1.00 49.81 97 G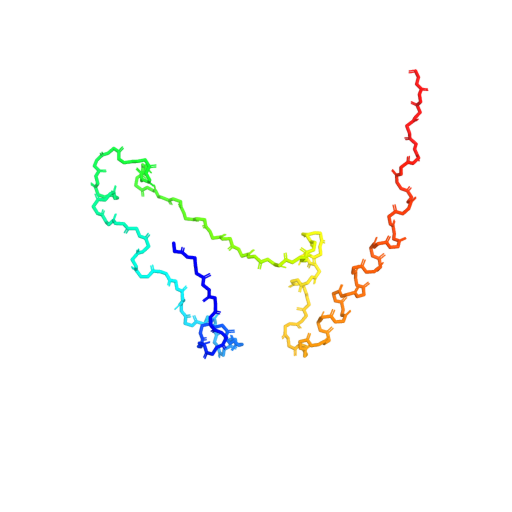LN A C 1
ATOM 776 O O . GLN A 1 97 ? 22.210 28.327 -16.259 1.00 49.81 97 GLN A O 1
ATOM 781 N N . GLN A 1 98 ? 21.088 28.244 -18.170 1.00 49.62 98 GLN A N 1
ATOM 782 C CA . GLN A 1 98 ? 21.532 29.579 -18.578 1.00 49.62 98 GLN A CA 1
ATOM 783 C C . GLN A 1 98 ? 20.298 30.428 -18.821 1.00 49.62 98 GLN A C 1
ATOM 785 O O . GLN A 1 98 ? 19.607 30.171 -19.789 1.00 49.62 98 GLN A O 1
ATOM 790 N N . HIS A 1 99 ? 19.986 31.333 -17.890 1.00 45.69 99 HIS A N 1
ATOM 791 C CA . HIS A 1 99 ? 19.372 32.659 -18.076 1.00 45.69 99 HIS A CA 1
ATOM 792 C C . HIS A 1 99 ? 18.810 33.142 -16.726 1.00 45.69 99 HIS A C 1
ATOM 794 O O . HIS A 1 99 ? 17.605 33.182 -16.504 1.00 45.69 99 HIS A O 1
ATOM 800 N N . THR A 1 100 ? 19.694 33.543 -15.813 1.00 47.44 100 THR A N 1
ATOM 801 C CA . THR A 1 100 ? 19.373 34.602 -14.845 1.00 47.44 100 THR A CA 1
ATOM 802 C C . THR A 1 100 ? 20.003 35.891 -15.372 1.00 47.44 100 THR A C 1
ATOM 804 O O . THR A 1 100 ? 21.232 35.943 -15.455 1.00 47.44 100 THR A O 1
ATOM 807 N N . PRO A 1 101 ? 19.226 36.914 -15.771 1.00 54.00 101 PRO A N 1
ATOM 808 C CA . PRO A 1 101 ? 19.793 38.224 -16.043 1.00 54.00 101 PRO A CA 1
ATOM 809 C C . PRO A 1 101 ? 20.111 38.901 -14.708 1.00 54.00 101 PRO A C 1
ATOM 811 O O . PRO A 1 101 ? 19.223 39.130 -13.889 1.00 54.00 101 PRO A O 1
ATOM 814 N N . THR A 1 102 ? 21.390 39.187 -14.482 1.00 50.53 102 THR A N 1
ATOM 815 C CA . THR A 1 102 ? 21.852 40.065 -13.405 1.00 50.53 102 THR A CA 1
ATOM 816 C C . THR A 1 102 ? 21.297 41.469 -13.646 1.00 50.53 102 THR A C 1
ATOM 818 O O . THR A 1 102 ? 21.449 42.012 -14.741 1.00 50.53 102 THR A O 1
ATOM 821 N N . THR A 1 103 ? 20.657 42.059 -12.640 1.00 55.31 103 THR A N 1
ATOM 822 C CA . THR A 1 103 ? 20.518 43.515 -12.493 1.00 55.31 103 THR A CA 1
ATOM 823 C C . THR A 1 103 ? 21.119 43.891 -11.154 1.00 55.31 103 THR A C 1
ATOM 825 O O . THR A 1 103 ? 20.865 43.137 -10.187 1.00 55.31 103 THR A O 1
#

Foldseek 3Di:
DDDDDDCVDQQNDDDPDPHTDDDDDPCPDDPVLVPDPPRPQADPNDGDDDDDDDPDPQPPVCVVVLVPDDPPDDPVVSVVVSVVVVVVVVVVPPPDPDDDDDD

Secondary structure (DSSP, 8-state):
------TTSGGGSPPSSSSPPP-S-TT-S-HHHHHSTT-SS-BTTB---------TT--GGGHHHHTTS-TTS-HHHHHHHHHHHHHHHHHHGGGSS------

Radius of gyration: 21.77 Å; chains: 1; bounding box: 35×61×50 Å

Sequence (103 aa):
DSFRPDIRSNSFKRPQSNMNIASGIPKFFPLAMIQQEGNPYVRDDTMFIKVMVGFGDMPKTLLPYALSLNPGLPTHIQQTMIQQEVERRAQQQPQQQQHTPTT